Protein AF-A0A2N2HV80-F1 (afdb_monomer_lite)

Foldseek 3Di:
DDKAFAQKFKKKFWPDDFDPQFKKKKWWKWQDDPPDIRIDMFIDGHDHGDIDGRGDGRPPGMMGTAKMKIFQCGQAKTWMWIWIDHPPDIDTPDIDIAGNGWMWMAHPVGTDIGD

Structure (mmCIF, N/CA/C/O backbone):
data_AF-A0A2N2HV80-F1
#
_entry.id   AF-A0A2N2HV80-F1
#
loop_
_atom_site.group_PDB
_atom_site.id
_atom_site.type_symbol
_atom_site.label_atom_id
_atom_site.label_alt_id
_atom_site.label_comp_id
_atom_site.label_asym_id
_atom_site.label_entity_id
_atom_site.label_seq_id
_atom_site.pdbx_PDB_ins_code
_atom_site.Cartn_x
_atom_site.Cartn_y
_atom_site.Cartn_z
_atom_site.occupancy
_atom_site.B_iso_or_equiv
_atom_site.auth_seq_id
_atom_site.auth_comp_id
_atom_site.auth_asym_id
_atom_site.auth_atom_id
_atom_site.pdbx_PDB_model_num
ATOM 1 N N . MET A 1 1 ? 8.549 -7.913 -1.559 1.00 79.25 1 MET A N 1
ATOM 2 C CA . MET A 1 1 ? 9.000 -6.840 -2.464 1.00 79.25 1 MET A CA 1
ATOM 3 C C . MET A 1 1 ? 7.932 -6.461 -3.481 1.00 79.25 1 MET A C 1
ATOM 5 O O . MET A 1 1 ? 7.611 -7.271 -4.344 1.00 79.25 1 MET A O 1
ATOM 9 N N . ILE A 1 2 ? 7.392 -5.244 -3.380 1.00 95.25 2 ILE A N 1
ATOM 10 C CA . ILE A 1 2 ? 6.558 -4.619 -4.421 1.00 95.25 2 ILE A CA 1
ATOM 11 C C . ILE A 1 2 ? 7.463 -3.702 -5.254 1.00 95.25 2 ILE A C 1
ATOM 13 O O . ILE A 1 2 ? 8.275 -2.967 -4.689 1.00 95.25 2 ILE A O 1
ATOM 17 N N . VAL A 1 3 ? 7.325 -3.739 -6.579 1.00 96.00 3 VAL A N 1
ATOM 18 C CA . VAL A 1 3 ? 8.062 -2.872 -7.509 1.00 96.00 3 VAL A CA 1
ATOM 19 C C . VAL A 1 3 ? 7.055 -2.073 -8.322 1.00 96.00 3 VAL A C 1
ATOM 21 O O . VAL A 1 3 ? 6.114 -2.657 -8.850 1.00 96.00 3 VAL A O 1
ATOM 24 N N . LEU A 1 4 ? 7.259 -0.759 -8.395 1.00 97.25 4 LEU A N 1
ATOM 25 C CA . LEU A 1 4 ? 6.500 0.150 -9.249 1.00 97.25 4 LEU A CA 1
ATOM 26 C C . LEU A 1 4 ? 7.382 0.578 -10.425 1.00 97.25 4 LEU A C 1
ATOM 28 O O . LEU A 1 4 ? 8.524 0.993 -10.219 1.00 97.25 4 LEU A O 1
ATOM 32 N N . ASN A 1 5 ? 6.848 0.491 -11.634 1.00 95.31 5 ASN A N 1
ATOM 33 C CA . ASN A 1 5 ? 7.423 1.001 -12.871 1.00 95.31 5 ASN A CA 1
ATOM 34 C C . ASN A 1 5 ? 6.942 2.433 -13.143 1.00 95.31 5 ASN A C 1
ATOM 36 O O . ASN A 1 5 ? 6.094 2.983 -12.435 1.00 95.31 5 ASN A O 1
ATOM 40 N N . ALA A 1 6 ? 7.487 3.056 -14.187 1.00 92.62 6 ALA A N 1
ATOM 41 C CA . ALA A 1 6 ? 7.041 4.369 -14.635 1.00 92.62 6 ALA A CA 1
ATOM 42 C C . ALA A 1 6 ? 5.518 4.390 -14.878 1.00 92.62 6 ALA A C 1
ATOM 44 O O . ALA A 1 6 ? 5.000 3.586 -15.643 1.00 92.62 6 ALA A O 1
ATOM 45 N N . GLY A 1 7 ? 4.817 5.328 -14.235 1.00 93.62 7 GLY A N 1
ATOM 46 C CA . GLY A 1 7 ? 3.358 5.470 -14.331 1.00 93.62 7 GLY A CA 1
ATOM 47 C C . GLY A 1 7 ? 2.559 4.674 -13.295 1.00 93.62 7 GLY A C 1
ATOM 48 O O . GLY A 1 7 ? 1.392 4.997 -13.075 1.00 93.62 7 GLY A O 1
ATOM 49 N N . GLU A 1 8 ? 3.181 3.714 -12.608 1.00 97.38 8 GLU A N 1
ATOM 50 C C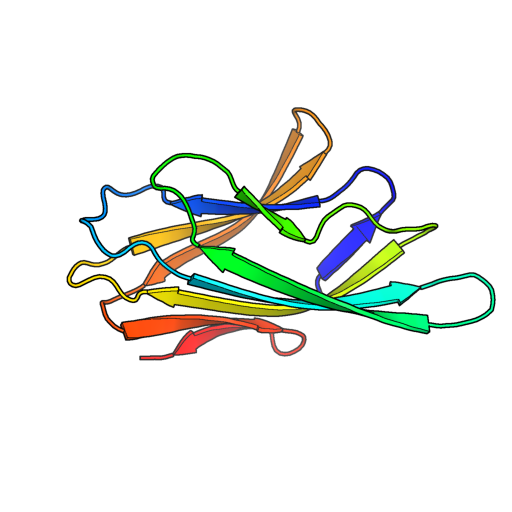A . GLU A 1 8 ? 2.535 2.936 -11.553 1.00 97.38 8 GLU A CA 1
ATOM 51 C C . GLU A 1 8 ? 2.618 3.653 -10.201 1.00 97.38 8 GLU A C 1
ATOM 53 O O . GLU A 1 8 ? 3.660 4.178 -9.805 1.00 97.38 8 GLU A O 1
ATOM 58 N N . THR A 1 9 ? 1.520 3.633 -9.456 1.00 97.94 9 THR A N 1
ATOM 59 C CA . THR A 1 9 ? 1.459 4.057 -8.056 1.00 97.94 9 THR A CA 1
ATOM 60 C C . THR A 1 9 ? 1.048 2.891 -7.169 1.00 97.94 9 THR A C 1
ATOM 62 O O . THR A 1 9 ? 0.442 1.922 -7.628 1.00 97.94 9 THR A O 1
ATOM 65 N N . LEU A 1 10 ? 1.347 2.990 -5.872 1.00 98.19 10 LEU A N 1
ATOM 66 C CA . LEU A 1 10 ? 0.698 2.148 -4.874 1.00 98.19 10 LEU A CA 1
ATOM 67 C C . LEU A 1 10 ? -0.429 2.948 -4.234 1.00 98.19 10 LEU A C 1
ATOM 69 O O . LEU A 1 10 ? -0.200 4.043 -3.711 1.00 98.19 10 LEU A O 1
ATOM 73 N N . ALA A 1 11 ? -1.632 2.393 -4.240 1.00 97.75 11 ALA A N 1
ATOM 74 C CA . ALA A 1 11 ? -2.807 3.021 -3.665 1.00 97.75 11 ALA A CA 1
ATOM 75 C C . ALA A 1 11 ? -3.490 2.114 -2.639 1.00 97.75 11 ALA A C 1
ATOM 77 O O . ALA A 1 11 ? -3.375 0.887 -2.681 1.00 97.75 11 ALA A O 1
ATOM 78 N N . ALA A 1 12 ? -4.203 2.734 -1.702 1.00 97.31 12 ALA A N 1
ATOM 79 C CA . ALA A 1 12 ? -5.028 2.052 -0.719 1.00 97.31 12 ALA A CA 1
ATOM 80 C C . ALA A 1 12 ? -6.431 2.661 -0.666 1.00 97.31 12 ALA A C 1
ATOM 82 O O . ALA A 1 12 ? -6.606 3.876 -0.744 1.00 97.31 12 ALA A O 1
ATOM 83 N N . VAL A 1 13 ? -7.436 1.805 -0.501 1.00 95.19 13 VAL A N 1
ATOM 84 C CA . VAL A 1 13 ? -8.850 2.184 -0.407 1.00 95.19 13 VAL A CA 1
ATOM 85 C C . VAL A 1 13 ? -9.531 1.374 0.687 1.00 95.19 13 VAL A C 1
ATOM 87 O O . VAL A 1 13 ? -9.200 0.202 0.895 1.00 95.19 13 VAL A O 1
ATOM 90 N N . LEU A 1 14 ? -10.487 1.983 1.390 1.00 93.94 14 LEU A N 1
ATOM 91 C CA . LEU A 1 14 ? -11.322 1.267 2.349 1.00 93.94 14 LEU A CA 1
ATOM 92 C C . LEU A 1 14 ? -12.611 0.831 1.671 1.00 93.94 14 LEU A C 1
ATOM 94 O O . LEU A 1 14 ? -13.324 1.639 1.085 1.00 93.94 14 LEU A O 1
ATOM 98 N N . THR A 1 15 ? -12.930 -0.451 1.746 1.00 85.44 15 THR A N 1
ATOM 99 C CA . THR A 1 15 ? -14.121 -1.007 1.091 1.00 85.44 15 THR A CA 1
ATOM 100 C C . THR A 1 15 ? -15.297 -1.185 2.047 1.00 85.44 15 THR A C 1
ATOM 102 O O . THR A 1 15 ? -16.406 -1.472 1.602 1.00 85.44 15 THR A O 1
ATOM 105 N N . SER A 1 16 ? -15.084 -0.967 3.348 1.00 80.94 16 SER A N 1
ATOM 106 C CA . SER A 1 16 ? -16.128 -0.946 4.373 1.00 80.94 16 SER A CA 1
ATOM 107 C C . SER A 1 16 ? -16.401 0.471 4.879 1.00 80.94 16 SER A C 1
ATOM 109 O O . SER A 1 16 ? -15.529 1.340 4.859 1.00 80.94 16 SER A O 1
ATOM 111 N N . SER A 1 17 ? -17.609 0.698 5.400 1.00 74.88 17 SER A N 1
ATOM 112 C CA . SER A 1 17 ? -17.900 1.905 6.172 1.00 74.88 17 SER A CA 1
ATOM 113 C C . SER A 1 17 ? -17.054 1.915 7.442 1.00 74.88 17 SER A C 1
ATOM 115 O O . SER A 1 17 ? -17.088 0.955 8.213 1.00 74.88 17 SER A O 1
ATOM 117 N N . ILE A 1 18 ? -16.338 3.006 7.663 1.00 82.69 18 ILE A N 1
ATOM 118 C CA . ILE A 1 18 ? -15.601 3.280 8.894 1.00 82.69 18 ILE A CA 1
ATOM 119 C C . ILE A 1 18 ? -16.220 4.492 9.600 1.00 82.69 18 ILE A C 1
ATOM 121 O O . ILE A 1 18 ? -17.100 5.148 9.036 1.00 82.69 18 ILE A O 1
ATOM 125 N N . THR A 1 19 ? -15.846 4.743 10.853 1.00 81.94 19 THR A N 1
ATOM 126 C CA . THR A 1 19 ? -16.388 5.864 11.630 1.00 81.94 19 THR A CA 1
ATOM 127 C C . THR A 1 19 ? -15.515 7.112 11.449 1.00 81.94 19 THR A C 1
ATOM 129 O O . THR A 1 19 ? -15.014 7.373 10.363 1.00 81.94 19 THR A O 1
ATOM 132 N N . THR A 1 20 ? -15.350 7.935 12.482 1.00 81.44 20 THR A N 1
ATOM 133 C CA . THR A 1 20 ? -14.603 9.201 12.419 1.00 81.44 20 THR A CA 1
ATOM 134 C C . THR A 1 20 ? -13.082 8.994 12.342 1.00 81.44 20 THR A C 1
ATOM 136 O O . THR A 1 20 ? -12.343 9.891 11.938 1.00 81.44 20 THR A O 1
ATOM 139 N N . ASN A 1 21 ? -12.587 7.824 12.749 1.00 91.00 21 ASN A N 1
ATOM 140 C CA . ASN A 1 21 ? -11.174 7.579 13.024 1.00 91.00 21 ASN A CA 1
ATOM 141 C C . ASN A 1 21 ? -10.501 6.802 11.884 1.00 91.00 21 ASN A C 1
ATOM 143 O O . ASN A 1 21 ? -10.125 5.645 12.036 1.00 91.00 21 ASN A O 1
ATOM 147 N N . GLN A 1 22 ? -10.312 7.474 10.752 1.00 92.62 22 GLN A N 1
ATOM 148 C CA . GLN A 1 22 ? -9.768 6.870 9.534 1.00 92.62 22 GLN A CA 1
ATOM 149 C C . GLN A 1 22 ? -8.398 6.177 9.725 1.00 92.62 22 GLN A C 1
ATOM 151 O O . GLN A 1 22 ? -7.502 6.793 10.304 1.00 92.62 22 GLN A O 1
ATOM 156 N N . PRO A 1 23 ? -8.173 4.961 9.190 1.00 95.75 23 PRO A N 1
ATOM 157 C CA . PRO A 1 23 ? -6.867 4.311 9.194 1.00 95.75 23 PRO A CA 1
ATOM 158 C C . PRO A 1 23 ? -5.734 5.201 8.671 1.00 95.75 23 PRO A C 1
ATOM 160 O O . PRO A 1 23 ? -5.910 5.987 7.738 1.00 95.75 23 PRO A O 1
ATOM 163 N N . GLU A 1 24 ? -4.558 5.051 9.266 1.00 97.50 24 GLU A N 1
ATOM 164 C CA . GLU A 1 24 ? -3.342 5.777 8.895 1.00 97.50 24 GLU A CA 1
ATOM 165 C C . GLU A 1 24 ? -2.370 4.856 8.175 1.00 97.50 24 GLU A C 1
ATOM 167 O O . GLU A 1 24 ? -2.394 3.644 8.385 1.00 97.50 24 GLU A O 1
ATOM 172 N N . PHE A 1 25 ? -1.507 5.432 7.344 1.00 98.44 25 PHE A N 1
ATOM 173 C CA . PHE A 1 25 ? -0.464 4.686 6.661 1.00 98.44 25 PHE A CA 1
ATOM 174 C C . PHE A 1 25 ? 0.906 5.338 6.813 1.00 98.44 25 PHE A C 1
ATOM 176 O O . PHE A 1 25 ? 1.026 6.562 6.925 1.00 98.44 25 PHE A O 1
ATOM 183 N N . SER A 1 26 ? 1.939 4.507 6.743 1.00 98.56 26 SER A N 1
ATOM 184 C CA . SER A 1 26 ? 3.305 4.918 6.444 1.00 98.56 26 SER A CA 1
ATOM 185 C C . SER A 1 26 ? 3.937 3.932 5.471 1.00 98.56 26 SER A C 1
ATOM 187 O O . SER A 1 26 ? 3.668 2.732 5.508 1.00 98.56 26 SER A O 1
ATOM 189 N N . THR A 1 27 ? 4.768 4.437 4.571 1.00 98.50 27 THR A N 1
ATOM 190 C CA . THR A 1 27 ? 5.467 3.637 3.569 1.00 98.50 27 THR A CA 1
ATOM 191 C C . THR A 1 27 ? 6.935 4.016 3.545 1.00 98.50 27 THR A C 1
ATOM 193 O O . THR A 1 27 ? 7.302 5.155 3.831 1.00 98.50 27 THR A O 1
ATOM 196 N N . HIS A 1 28 ? 7.782 3.054 3.198 1.00 98.19 28 HIS A N 1
ATOM 197 C CA . HIS A 1 28 ? 9.194 3.285 2.935 1.00 98.19 28 HIS A CA 1
ATOM 198 C C . HIS A 1 28 ? 9.565 2.627 1.616 1.00 98.19 28 HIS A C 1
ATOM 200 O O . HIS A 1 28 ? 9.191 1.483 1.340 1.00 98.19 28 HIS A O 1
ATOM 206 N N . PHE A 1 29 ? 10.310 3.353 0.797 1.00 97.44 29 PHE A N 1
ATOM 207 C CA . PHE A 1 29 ? 10.674 2.921 -0.540 1.00 97.44 29 PHE A CA 1
ATOM 208 C C . PHE A 1 29 ? 12.065 3.409 -0.916 1.00 97.44 29 PHE A C 1
ATOM 210 O O . PHE A 1 29 ? 12.648 4.258 -0.248 1.00 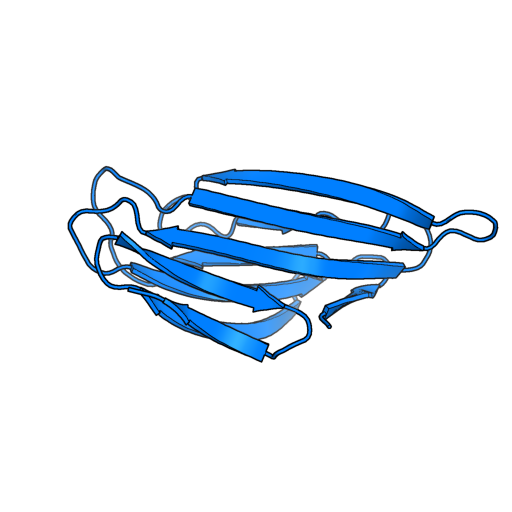97.44 29 PHE A O 1
ATOM 217 N N . ILE A 1 30 ? 12.592 2.846 -1.994 1.00 96.88 30 ILE A N 1
ATOM 218 C CA . ILE A 1 30 ? 13.833 3.274 -2.627 1.00 96.88 30 ILE A CA 1
ATOM 219 C C . ILE A 1 30 ? 13.506 3.570 -4.086 1.00 96.88 30 ILE A C 1
ATOM 221 O O . ILE A 1 30 ? 12.983 2.699 -4.786 1.00 96.88 30 ILE A O 1
ATOM 225 N N . ASP A 1 31 ? 13.778 4.793 -4.528 1.00 95.69 31 ASP A N 1
ATOM 226 C CA . ASP A 1 31 ? 13.878 5.104 -5.950 1.00 95.69 31 ASP A CA 1
ATOM 227 C C . ASP A 1 31 ? 15.228 4.615 -6.456 1.00 95.69 31 ASP A C 1
ATOM 229 O O . ASP A 1 31 ? 16.268 5.075 -5.990 1.00 95.69 31 ASP A O 1
ATOM 233 N N . VAL A 1 32 ? 15.201 3.699 -7.419 1.00 93.06 32 VAL A N 1
ATOM 234 C CA . VAL A 1 32 ? 16.418 3.201 -8.056 1.00 93.06 32 VAL A CA 1
ATOM 235 C C . VAL A 1 32 ? 16.723 4.107 -9.243 1.00 93.06 32 VAL A C 1
ATOM 237 O O . VAL A 1 32 ? 15.972 4.140 -10.229 1.00 93.06 32 VAL A O 1
ATOM 240 N N . LEU A 1 33 ? 17.798 4.887 -9.124 1.00 87.88 33 LEU A N 1
ATOM 241 C CA . LEU A 1 33 ? 18.295 5.761 -10.186 1.00 87.88 33 LEU A CA 1
ATOM 242 C C . LEU A 1 33 ? 19.472 5.091 -10.904 1.00 87.88 33 LEU A C 1
ATOM 244 O O . LEU A 1 33 ? 19.886 3.985 -10.572 1.00 87.88 33 LEU A O 1
ATOM 248 N N . ALA A 1 34 ? 20.005 5.756 -11.928 1.00 87.25 34 ALA A N 1
ATOM 249 C CA . ALA A 1 34 ? 21.132 5.222 -12.691 1.00 87.25 34 ALA A CA 1
ATOM 250 C C . ALA A 1 34 ? 22.408 5.073 -11.842 1.00 87.25 34 ALA A C 1
ATOM 252 O O . ALA A 1 34 ? 23.138 4.100 -12.012 1.00 87.25 34 ALA A O 1
ATOM 253 N N . ASP A 1 35 ? 22.646 6.027 -10.937 1.00 87.94 35 ASP A N 1
ATOM 254 C CA . ASP A 1 35 ? 23.921 6.166 -10.227 1.00 87.94 35 ASP A CA 1
ATOM 255 C C . ASP A 1 35 ? 23.784 6.172 -8.695 1.00 87.94 35 ASP A C 1
ATOM 257 O O . ASP A 1 35 ? 24.797 6.075 -8.004 1.00 87.94 35 ASP A O 1
ATOM 261 N N . ASP A 1 36 ? 22.565 6.295 -8.153 1.00 87.62 36 ASP A N 1
ATOM 262 C CA . ASP A 1 36 ? 22.327 6.298 -6.705 1.00 87.62 36 ASP A CA 1
ATOM 263 C C . ASP A 1 36 ? 20.918 5.804 -6.349 1.00 87.62 36 ASP A C 1
ATOM 265 O O . ASP A 1 36 ? 19.950 6.051 -7.071 1.00 87.62 36 ASP A O 1
ATOM 269 N N . ASP A 1 37 ? 20.801 5.133 -5.210 1.00 93.25 37 ASP A N 1
ATOM 270 C CA . ASP A 1 37 ? 19.526 4.685 -4.661 1.00 93.25 37 ASP A CA 1
ATOM 271 C C . ASP A 1 37 ? 19.015 5.742 -3.679 1.00 93.25 37 ASP A C 1
ATOM 273 O O . ASP A 1 37 ? 19.635 6.007 -2.647 1.00 93.25 37 ASP A O 1
ATOM 277 N N . LEU A 1 38 ? 17.857 6.340 -3.968 1.00 94.94 38 LEU A N 1
ATOM 278 C CA . LEU A 1 38 ? 17.287 7.402 -3.143 1.00 94.94 38 LEU A CA 1
ATOM 279 C C . LEU A 1 38 ? 16.180 6.845 -2.231 1.00 94.94 38 LEU A C 1
ATOM 281 O O . LEU A 1 38 ? 15.066 6.590 -2.701 1.00 94.94 38 LEU A O 1
ATOM 285 N N . PRO A 1 39 ? 16.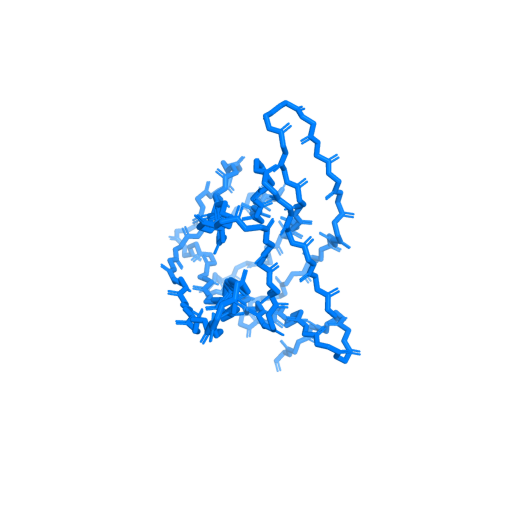432 6.659 -0.922 1.00 96.12 39 PRO A N 1
ATOM 286 C CA . PRO A 1 39 ? 15.388 6.254 0.005 1.00 96.12 39 PRO A CA 1
ATOM 287 C C . PRO A 1 39 ? 14.355 7.371 0.191 1.00 96.12 39 PRO A C 1
ATOM 289 O O . PRO A 1 39 ? 14.684 8.555 0.258 1.00 96.12 39 PRO A O 1
ATOM 292 N N . GLY A 1 40 ? 13.097 6.976 0.344 1.00 96.38 40 GLY A N 1
ATOM 293 C CA . GLY A 1 40 ? 11.975 7.866 0.592 1.00 96.38 40 GLY A CA 1
ATOM 294 C C . GLY A 1 40 ? 10.919 7.226 1.484 1.00 96.38 40 GLY A C 1
ATOM 295 O O . GLY A 1 40 ? 10.973 6.037 1.819 1.00 96.38 40 GLY A O 1
ATOM 296 N N . SER A 1 41 ? 9.963 8.044 1.911 1.00 97.81 41 SER A N 1
ATOM 297 C CA . SER A 1 41 ? 8.850 7.605 2.746 1.00 97.81 41 SER A CA 1
ATOM 298 C C . SER A 1 41 ? 7.659 8.535 2.606 1.00 97.81 41 SER A C 1
ATOM 300 O O . SER A 1 41 ? 7.848 9.751 2.649 1.00 97.81 41 SER A O 1
ATOM 302 N N . ASP A 1 42 ? 6.456 7.970 2.574 1.00 98.06 42 ASP A N 1
ATOM 303 C CA . ASP A 1 42 ? 5.204 8.720 2.640 1.00 98.06 42 ASP A CA 1
ATOM 304 C C . ASP A 1 42 ? 4.424 8.338 3.904 1.00 98.06 42 ASP A C 1
ATOM 306 O O . ASP A 1 42 ? 4.589 7.256 4.472 1.00 98.06 42 ASP A O 1
ATOM 310 N N . LYS A 1 43 ? 3.567 9.243 4.380 1.00 98.19 43 LYS A N 1
ATOM 311 C CA . LYS A 1 43 ? 2.633 8.970 5.477 1.00 98.19 43 LYS A CA 1
ATOM 312 C C . LYS A 1 43 ? 1.367 9.790 5.324 1.00 98.19 43 LYS A C 1
ATOM 314 O O . LYS A 1 43 ? 1.405 10.904 4.801 1.00 98.19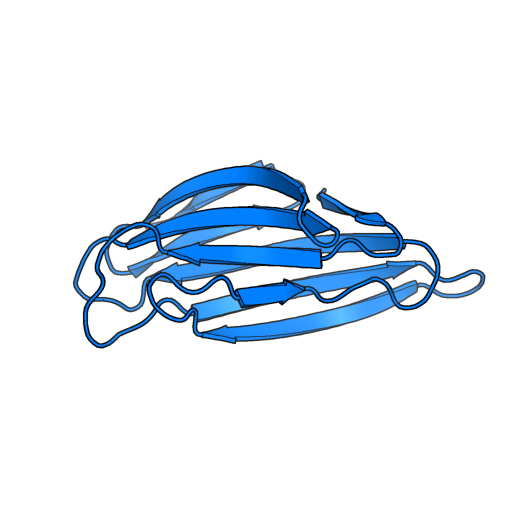 43 LYS A O 1
ATOM 319 N N . GLY A 1 44 ? 0.263 9.279 5.844 1.00 97.56 44 GLY A N 1
ATOM 320 C CA . GLY A 1 44 ? -1.003 9.987 5.769 1.00 97.56 44 GLY A CA 1
ATOM 321 C C . GLY A 1 44 ? -2.163 9.210 6.359 1.00 97.56 44 GLY A C 1
ATOM 322 O O . GLY A 1 44 ? -1.998 8.296 7.166 1.00 97.56 44 GLY A O 1
ATOM 323 N N . THR A 1 45 ? -3.360 9.609 5.954 1.00 96.69 45 THR A N 1
ATOM 324 C CA . THR A 1 45 ? -4.619 9.044 6.428 1.00 96.69 45 THR A CA 1
ATOM 325 C C . THR A 1 45 ? -5.444 8.613 5.223 1.00 96.69 45 THR A C 1
ATOM 327 O O . THR A 1 45 ? -5.532 9.346 4.238 1.00 96.69 45 THR A O 1
ATOM 330 N N . LEU A 1 46 ? -6.029 7.419 5.289 1.00 95.31 46 LEU A N 1
ATOM 331 C CA . LEU A 1 46 ? -6.960 6.940 4.271 1.00 95.31 46 LEU A CA 1
ATOM 332 C C . LEU A 1 46 ? -8.285 7.705 4.369 1.00 95.31 46 LEU A C 1
ATOM 334 O O . LEU A 1 46 ? -8.611 8.284 5.403 1.00 95.31 46 LEU A O 1
ATOM 338 N N . SER A 1 47 ? -9.069 7.738 3.293 1.00 89.06 47 SER A N 1
ATOM 339 C CA . SER A 1 47 ? -10.273 8.575 3.245 1.00 89.06 47 SER A CA 1
ATOM 340 C C . SER A 1 47 ? -11.504 7.793 2.807 1.00 89.06 47 SER A C 1
ATOM 342 O O . SER A 1 47 ? -11.955 7.888 1.664 1.00 89.06 47 SER A O 1
ATOM 344 N N . GLY A 1 48 ? -12.071 7.019 3.737 1.00 82.81 48 GLY A N 1
ATOM 345 C CA . GLY A 1 48 ? -13.288 6.247 3.498 1.00 82.81 48 GLY A CA 1
ATOM 346 C C . GLY A 1 48 ? -13.149 5.393 2.238 1.00 82.81 48 GLY A C 1
ATOM 347 O O . GLY A 1 48 ? -12.106 4.783 2.015 1.00 82.81 48 GLY A O 1
ATOM 348 N N . SER A 1 49 ? -14.168 5.415 1.377 1.00 84.69 49 SER A N 1
ATOM 349 C CA . SER A 1 49 ? -14.174 4.675 0.109 1.00 84.69 49 SER A CA 1
ATOM 350 C C . SER A 1 49 ? -13.402 5.333 -1.037 1.00 84.69 49 SER A C 1
ATOM 352 O O . SER A 1 49 ? -13.530 4.896 -2.178 1.00 84.69 49 SER A O 1
ATOM 354 N N . THR A 1 50 ? -12.644 6.398 -0.773 1.00 90.50 50 THR A N 1
ATOM 355 C CA . THR A 1 50 ? -11.824 7.058 -1.795 1.00 90.50 50 THR A CA 1
ATOM 356 C C . THR A 1 50 ? -10.464 6.379 -1.856 1.00 90.50 50 THR A C 1
ATOM 358 O O . THR A 1 50 ? -9.840 6.135 -0.823 1.00 90.50 50 THR A O 1
ATOM 361 N N . GLU A 1 51 ? -10.002 6.086 -3.067 1.00 93.00 51 GLU A N 1
ATOM 362 C CA . GLU A 1 51 ? -8.648 5.594 -3.292 1.00 93.00 51 GLU A CA 1
ATOM 363 C C . GLU A 1 51 ? -7.626 6.695 -2.990 1.00 93.00 51 GLU A C 1
ATOM 365 O O . GLU A 1 51 ? -7.761 7.833 -3.442 1.00 93.00 51 GLU A O 1
ATOM 370 N N . ILE A 1 52 ? -6.611 6.352 -2.201 1.00 96.62 52 ILE A N 1
ATOM 371 C CA . ILE A 1 52 ? -5.529 7.249 -1.807 1.00 96.62 52 ILE A CA 1
ATOM 372 C C . ILE A 1 52 ? -4.212 6.673 -2.309 1.00 96.62 52 ILE A C 1
ATOM 374 O O . ILE A 1 52 ? -3.855 5.547 -1.966 1.00 96.62 52 ILE A O 1
ATOM 378 N N . THR A 1 53 ? -3.462 7.463 -3.074 1.00 97.75 53 THR A N 1
ATOM 379 C CA . THR A 1 53 ? -2.073 7.150 -3.425 1.00 97.75 53 THR A CA 1
ATOM 380 C C . THR A 1 53 ? -1.213 7.175 -2.162 1.00 97.75 53 THR A C 1
ATOM 382 O O . THR A 1 53 ? -1.031 8.232 -1.559 1.00 97.75 53 THR A O 1
ATOM 385 N N . ILE A 1 54 ? -0.693 6.014 -1.763 1.00 98.00 54 ILE A N 1
ATOM 386 C CA . ILE A 1 54 ? 0.168 5.840 -0.580 1.00 98.00 54 ILE A CA 1
ATOM 387 C C . ILE A 1 54 ? 1.659 5.771 -0.929 1.00 98.00 54 ILE A C 1
ATOM 389 O O . ILE A 1 54 ? 2.499 5.926 -0.046 1.00 98.00 54 ILE A O 1
ATOM 393 N N . VAL A 1 55 ? 1.979 5.524 -2.203 1.00 98.06 55 VAL A N 1
ATOM 394 C CA . VAL A 1 55 ? 3.307 5.714 -2.799 1.00 98.06 55 VAL A CA 1
ATOM 395 C C . VAL A 1 55 ? 3.111 6.262 -4.208 1.00 98.06 55 VAL A C 1
ATOM 397 O O . VAL A 1 55 ? 2.422 5.646 -5.026 1.00 98.06 55 VAL A O 1
ATOM 400 N N . GLY A 1 56 ? 3.705 7.422 -4.493 1.00 97.19 56 GLY A N 1
ATOM 401 C CA . GLY A 1 56 ? 3.657 8.035 -5.824 1.00 97.19 56 GLY A CA 1
ATOM 402 C C . GLY A 1 56 ? 4.453 7.266 -6.884 1.00 97.19 56 GLY A C 1
ATOM 403 O O . GLY A 1 56 ? 5.138 6.288 -6.577 1.00 97.19 56 GLY A O 1
ATOM 404 N N . VAL A 1 57 ? 4.401 7.753 -8.126 1.00 96.06 57 VAL A N 1
ATOM 405 C CA . VAL A 1 57 ? 5.185 7.188 -9.237 1.00 96.06 57 VAL A CA 1
ATOM 406 C C . VAL A 1 57 ? 6.694 7.256 -8.953 1.00 96.06 57 VAL A C 1
ATOM 408 O O . VAL A 1 57 ? 7.130 8.169 -8.238 1.00 96.06 57 VAL A O 1
ATOM 411 N N . PRO A 1 58 ? 7.504 6.331 -9.501 1.00 95.12 58 PRO A N 1
ATOM 412 C CA . PRO A 1 58 ? 8.959 6.416 -9.418 1.00 95.12 58 PRO A CA 1
ATOM 413 C C . PRO A 1 58 ? 9.489 7.717 -10.021 1.00 95.12 58 PRO A C 1
ATOM 415 O O . PRO A 1 58 ? 8.950 8.214 -11.011 1.00 95.12 58 PRO A O 1
ATOM 418 N N . SER A 1 59 ? 10.589 8.235 -9.474 1.00 88.00 59 SER A N 1
ATOM 419 C CA . SER A 1 59 ? 11.208 9.468 -9.987 1.00 88.00 59 SER A CA 1
ATOM 420 C C . SER A 1 59 ? 11.927 9.281 -11.334 1.00 88.00 59 SER A C 1
ATOM 422 O O . SER A 1 59 ? 12.121 10.259 -12.054 1.00 88.00 59 SER A O 1
ATOM 424 N N . LEU A 1 60 ? 12.336 8.049 -11.681 1.00 80.94 60 LEU A N 1
ATOM 425 C CA . LEU A 1 60 ? 13.039 7.762 -12.938 1.00 80.94 60 LEU A CA 1
ATOM 426 C C . LEU A 1 60 ? 12.645 6.421 -13.579 1.00 80.94 60 LEU A C 1
ATOM 428 O O . LEU A 1 60 ? 11.940 6.422 -14.583 1.00 80.94 60 LEU A O 1
ATOM 432 N N . ILE A 1 61 ? 13.124 5.291 -13.040 1.00 83.56 61 ILE A N 1
ATOM 433 C CA . ILE A 1 61 ? 12.972 3.968 -13.678 1.00 83.56 61 ILE A CA 1
ATOM 434 C C . ILE A 1 61 ? 11.998 3.101 -12.890 1.00 83.56 61 ILE A C 1
ATOM 436 O O . ILE A 1 61 ? 10.947 2.717 -13.400 1.00 83.56 61 ILE A O 1
ATOM 440 N N . LEU A 1 62 ? 12.355 2.790 -11.646 1.00 94.25 62 LEU A N 1
ATOM 441 C CA . LEU A 1 62 ? 11.574 1.913 -10.792 1.00 94.25 62 LEU A CA 1
ATOM 442 C C . LEU A 1 62 ? 11.682 2.341 -9.334 1.00 94.25 62 LEU A C 1
ATOM 444 O O . LEU A 1 62 ? 12.677 2.932 -8.910 1.00 94.25 62 LEU A O 1
ATOM 448 N N . ARG A 1 63 ? 10.647 2.011 -8.569 1.00 97.06 63 ARG A N 1
ATOM 449 C CA . ARG A 1 63 ? 10.596 2.215 -7.125 1.00 97.06 63 ARG A CA 1
ATOM 450 C C . ARG A 1 63 ? 10.362 0.886 -6.435 1.00 97.06 63 ARG A C 1
ATOM 452 O O . ARG A 1 63 ? 9.388 0.190 -6.716 1.00 97.06 63 ARG A O 1
ATOM 459 N N . MET A 1 64 ? 11.244 0.549 -5.506 1.00 96.56 64 MET A N 1
ATOM 460 C CA . MET A 1 64 ? 11.115 -0.633 -4.663 1.00 96.56 64 MET A CA 1
ATOM 461 C C . MET A 1 64 ? 10.425 -0.227 -3.366 1.00 96.56 64 MET A C 1
ATOM 463 O O . MET A 1 64 ? 11.020 0.455 -2.532 1.00 96.56 64 MET A O 1
ATOM 467 N N . VAL A 1 65 ? 9.176 -0.646 -3.177 1.00 97.50 65 VAL A N 1
ATOM 468 C CA . VAL A 1 65 ? 8.472 -0.428 -1.910 1.00 97.50 65 VAL A CA 1
ATOM 469 C C . VAL A 1 65 ? 8.943 -1.493 -0.928 1.00 97.50 65 VAL A C 1
ATOM 471 O O . VAL A 1 65 ? 8.742 -2.692 -1.144 1.00 97.50 65 VAL A O 1
ATOM 474 N N . LYS A 1 66 ? 9.621 -1.045 0.131 1.00 97.38 66 LYS A N 1
ATOM 475 C CA . LYS A 1 66 ? 10.261 -1.908 1.128 1.00 97.38 66 LYS A CA 1
ATOM 476 C C . LYS A 1 66 ? 9.293 -2.278 2.236 1.00 97.38 66 LYS A C 1
ATOM 478 O O . LYS A 1 66 ? 9.251 -3.439 2.626 1.00 97.38 66 LYS A O 1
ATOM 483 N N . THR A 1 67 ? 8.521 -1.308 2.717 1.00 97.62 67 THR A N 1
ATOM 484 C CA . THR A 1 67 ? 7.508 -1.542 3.745 1.00 97.62 67 THR A CA 1
ATOM 485 C C . THR A 1 67 ? 6.287 -0.656 3.542 1.00 97.62 67 THR A C 1
ATOM 487 O O . THR A 1 67 ? 6.385 0.497 3.117 1.00 97.62 67 THR A O 1
ATOM 490 N N . VAL A 1 68 ? 5.126 -1.211 3.871 1.00 98.44 68 VAL A N 1
ATOM 491 C CA . VAL A 1 68 ? 3.845 -0.517 3.992 1.00 98.44 68 VAL A CA 1
ATOM 492 C C . VAL A 1 68 ? 3.248 -0.904 5.332 1.00 98.44 68 VAL A C 1
ATOM 494 O O . VAL A 1 68 ? 3.090 -2.091 5.612 1.00 98.44 68 VAL A O 1
ATOM 497 N N . PHE A 1 69 ? 2.883 0.094 6.124 1.00 98.38 69 PHE A N 1
ATOM 498 C CA . PHE A 1 69 ? 2.106 -0.065 7.341 1.00 98.38 69 PHE A CA 1
ATOM 499 C C . PHE A 1 69 ? 0.763 0.624 7.155 1.00 98.38 69 PHE A C 1
ATOM 501 O O . PHE A 1 69 ? 0.726 1.780 6.734 1.00 98.38 69 PHE A O 1
ATOM 508 N N . ILE A 1 70 ? -0.332 -0.063 7.477 1.00 98.19 70 ILE A N 1
ATOM 509 C CA . ILE A 1 70 ? -1.664 0.543 7.566 1.00 98.19 70 ILE A CA 1
ATOM 510 C C . ILE A 1 70 ? -2.259 0.184 8.920 1.00 98.19 70 ILE A C 1
ATOM 512 O O . ILE A 1 70 ? -2.572 -0.976 9.177 1.00 98.19 70 ILE A O 1
ATOM 516 N N . TYR A 1 71 ? -2.412 1.181 9.784 1.00 98.06 71 TYR A N 1
ATOM 517 C CA . TYR A 1 71 ? -2.919 1.023 11.140 1.00 98.06 71 TYR A CA 1
ATOM 518 C C . TYR A 1 71 ? -4.385 1.436 11.216 1.00 98.06 71 TYR A C 1
ATOM 520 O O . TYR A 1 71 ? -4.748 2.575 10.903 1.00 98.06 71 TYR A O 1
ATOM 528 N N . ASN A 1 72 ? -5.236 0.522 11.677 1.00 96.56 72 ASN A N 1
ATOM 529 C CA . ASN A 1 72 ? -6.631 0.833 11.933 1.00 96.56 72 ASN A CA 1
ATOM 530 C C . ASN A 1 72 ? -6.790 1.522 13.297 1.00 96.56 72 ASN A C 1
ATOM 532 O O . ASN A 1 72 ? -6.978 0.867 14.323 1.00 96.56 72 ASN A O 1
ATOM 536 N N . LYS A 1 73 ? -6.760 2.859 13.303 1.00 95.38 73 LYS A N 1
ATOM 537 C CA . LYS A 1 73 ? -7.040 3.662 14.504 1.00 95.38 73 LYS A CA 1
ATOM 538 C C . LYS A 1 73 ? -8.532 3.777 14.844 1.00 95.38 73 LYS A C 1
ATOM 540 O O . LYS A 1 73 ? -8.879 4.431 15.832 1.00 95.38 73 LYS A O 1
ATOM 545 N N . ASP A 1 74 ? -9.410 3.192 14.031 1.00 93.88 74 ASP A N 1
ATOM 546 C CA . ASP A 1 74 ? -10.847 3.217 14.260 1.00 93.88 74 ASP A CA 1
ATOM 547 C C . ASP A 1 74 ? -11.246 2.322 15.447 1.00 93.88 74 ASP A C 1
ATOM 549 O O . ASP A 1 74 ? -10.499 1.470 15.927 1.00 93.88 74 ASP A O 1
ATOM 553 N N . THR A 1 75 ? -12.452 2.552 15.947 1.00 93.75 75 THR A N 1
ATOM 554 C CA . THR A 1 75 ? -13.151 1.714 16.921 1.00 93.75 75 THR A CA 1
ATOM 555 C C . THR A 1 75 ? -13.914 0.557 16.268 1.00 93.75 75 THR A C 1
ATOM 557 O O . THR A 1 75 ? -14.351 -0.349 16.976 1.00 93.75 75 THR A O 1
ATOM 560 N N . VAL A 1 76 ? -14.044 0.552 14.936 1.00 93.75 76 VAL A N 1
ATOM 561 C CA . VAL A 1 76 ? -14.635 -0.545 14.150 1.00 93.75 76 VAL A CA 1
ATOM 562 C C . VAL A 1 76 ? -13.611 -1.199 13.222 1.00 93.75 76 VAL A C 1
ATOM 564 O O . VAL A 1 76 ? -12.539 -0.654 12.962 1.00 93.75 76 VAL A O 1
ATOM 567 N N . ALA A 1 77 ? -13.928 -2.394 12.724 1.00 94.38 77 ALA A N 1
ATOM 568 C CA . ALA A 1 77 ? -13.081 -3.060 11.745 1.00 94.38 77 ALA A CA 1
ATOM 569 C C . ALA A 1 77 ? -13.090 -2.311 10.400 1.00 94.38 77 ALA A C 1
ATOM 571 O O . ALA A 1 77 ? -14.142 -1.860 9.945 1.00 94.38 77 ALA A O 1
ATOM 572 N N . ALA A 1 78 ? -11.927 -2.223 9.758 1.00 94.75 78 ALA A N 1
ATOM 573 C CA . ALA A 1 78 ? -11.749 -1.593 8.455 1.00 94.75 78 ALA A CA 1
ATOM 574 C C . ALA A 1 78 ? -11.318 -2.637 7.421 1.00 94.75 78 ALA A C 1
ATOM 576 O O . ALA A 1 78 ? -10.333 -3.343 7.625 1.00 94.75 78 ALA A O 1
ATOM 577 N N . GLU A 1 79 ? -12.031 -2.742 6.304 1.00 95.75 79 GLU A N 1
ATOM 578 C CA . GLU A 1 79 ? -11.593 -3.543 5.164 1.00 95.75 79 GLU A CA 1
ATOM 579 C C . GLU A 1 79 ? -10.720 -2.685 4.244 1.00 95.75 79 GLU A C 1
ATOM 581 O O . GLU A 1 79 ? -11.197 -1.721 3.650 1.00 95.75 79 GLU A O 1
ATOM 586 N N . VAL A 1 80 ? -9.436 -3.024 4.155 1.00 96.50 80 VAL A N 1
ATOM 587 C CA . VAL A 1 80 ? -8.418 -2.306 3.386 1.00 96.50 80 VAL A CA 1
ATOM 588 C C . VAL A 1 80 ? -8.068 -3.107 2.138 1.00 96.50 80 VAL A C 1
ATOM 590 O O . VAL A 1 80 ? -7.764 -4.301 2.223 1.00 96.50 80 VAL A O 1
ATOM 593 N N . SER A 1 81 ? -8.057 -2.445 0.985 1.00 96.62 81 SER A N 1
ATOM 594 C CA . SER A 1 81 ? -7.508 -2.972 -0.263 1.00 96.62 81 SER A CA 1
ATOM 595 C C . SER A 1 81 ? -6.289 -2.154 -0.668 1.00 96.62 81 SER A C 1
ATOM 597 O O . SER A 1 81 ? -6.368 -0.930 -0.718 1.00 96.62 81 SER A O 1
ATOM 599 N N . VAL A 1 82 ? -5.181 -2.831 -0.968 1.00 97.69 82 VAL A N 1
ATOM 600 C CA . VAL A 1 82 ? -3.950 -2.228 -1.499 1.00 97.69 82 VAL A CA 1
ATOM 601 C C . VAL A 1 82 ? -3.774 -2.688 -2.938 1.00 97.69 82 VAL A C 1
ATOM 603 O O . VAL A 1 82 ? -3.849 -3.889 -3.224 1.00 97.69 82 VAL A O 1
ATOM 606 N N . VAL A 1 83 ? -3.556 -1.738 -3.842 1.00 97.50 83 VAL A N 1
ATOM 607 C CA . VAL A 1 83 ? -3.498 -1.965 -5.287 1.00 97.50 83 VAL A CA 1
ATOM 608 C C . VAL A 1 83 ? -2.289 -1.267 -5.899 1.00 97.50 83 VAL A C 1
ATOM 610 O O . VAL A 1 83 ? -1.886 -0.203 -5.435 1.00 97.50 83 VAL A O 1
ATOM 613 N N . ILE A 1 84 ? -1.734 -1.853 -6.957 1.00 97.94 84 ILE A N 1
ATOM 614 C CA . ILE A 1 84 ? -0.913 -1.110 -7.917 1.00 97.94 84 ILE A CA 1
ATOM 615 C C . ILE A 1 84 ? -1.876 -0.495 -8.930 1.00 97.94 84 ILE A C 1
ATOM 617 O O . ILE A 1 84 ? -2.713 -1.218 -9.474 1.00 97.94 84 ILE A O 1
ATOM 621 N N . ALA A 1 85 ? -1.785 0.812 -9.157 1.00 97.19 85 ALA A N 1
ATOM 622 C CA . ALA A 1 85 ? -2.645 1.541 -10.083 1.00 97.19 85 ALA A CA 1
ATOM 623 C C . ALA A 1 85 ? -1.822 2.186 -11.205 1.00 97.19 85 ALA A C 1
ATOM 625 O O . ALA A 1 85 ? -0.774 2.776 -10.957 1.00 97.19 85 ALA A O 1
ATOM 626 N N . GLU A 1 86 ? -2.326 2.098 -12.435 1.00 95.75 86 GLU A N 1
ATOM 627 C CA . GLU A 1 86 ? -1.763 2.731 -13.628 1.00 95.75 86 GLU A CA 1
ATOM 628 C C . GLU A 1 86 ? -2.911 3.332 -14.455 1.00 95.75 86 GLU A C 1
ATOM 630 O O . GLU A 1 86 ? -3.626 2.650 -15.199 1.00 95.75 86 GLU A O 1
ATOM 635 N N . GLY A 1 87 ? -3.142 4.636 -14.285 1.00 90.38 87 GLY A N 1
ATOM 636 C CA . GLY A 1 87 ? -4.252 5.335 -14.931 1.00 90.38 87 GLY A CA 1
ATOM 637 C C . GLY A 1 87 ? -5.619 4.779 -14.513 1.00 90.38 87 GLY A C 1
ATOM 638 O O . GLY A 1 87 ? -6.104 5.078 -13.429 1.00 90.38 87 GLY A O 1
ATOM 639 N N . THR A 1 88 ? -6.261 4.006 -15.396 1.00 89.50 88 THR A N 1
ATOM 640 C CA . THR A 1 88 ? -7.586 3.389 -15.142 1.00 89.50 88 THR A CA 1
ATOM 641 C C . THR A 1 88 ? -7.516 1.890 -14.851 1.00 89.50 88 THR A C 1
ATOM 643 O O . THR A 1 88 ? -8.543 1.267 -14.581 1.00 89.50 88 THR A O 1
ATOM 646 N N . THR A 1 89 ? -6.317 1.310 -14.901 1.00 94.12 89 THR A N 1
ATOM 647 C CA . THR A 1 89 ? -6.079 -0.109 -14.643 1.00 94.12 89 THR A CA 1
ATOM 648 C C . THR A 1 89 ? -5.529 -0.276 -13.233 1.00 94.12 89 THR A C 1
ATOM 650 O O . THR A 1 89 ? -4.720 0.534 -12.780 1.00 94.12 89 THR A O 1
ATOM 653 N N . SER A 1 90 ? -5.937 -1.335 -12.535 1.00 95.44 90 SER A N 1
ATOM 654 C CA . SER A 1 90 ? -5.377 -1.664 -11.227 1.00 95.44 90 SER A CA 1
ATOM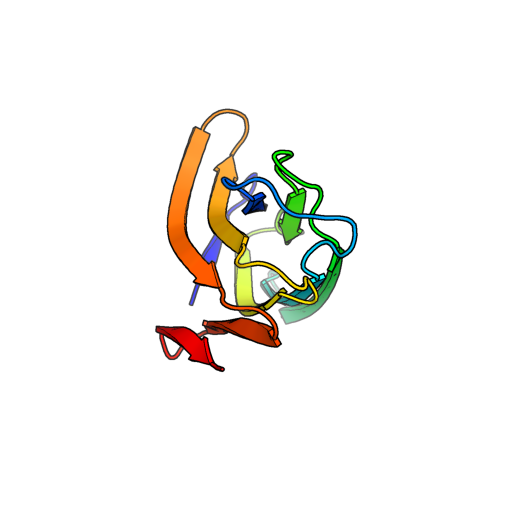 655 C C . SER A 1 90 ? -5.206 -3.166 -11.020 1.00 95.44 90 SER A C 1
ATOM 657 O O . SER A 1 90 ? -5.943 -3.990 -11.565 1.00 95.44 90 SER A O 1
ATOM 659 N N . CYS A 1 91 ? -4.207 -3.517 -10.215 1.00 95.94 91 CYS A N 1
ATOM 660 C CA . CYS A 1 91 ? -3.919 -4.873 -9.774 1.00 95.94 91 CYS A CA 1
ATOM 661 C C . CYS A 1 91 ? -3.991 -4.930 -8.247 1.00 95.94 91 CYS A C 1
ATOM 663 O O . CYS A 1 91 ? -3.260 -4.223 -7.553 1.00 95.94 91 CYS A O 1
ATOM 665 N N . THR A 1 92 ? -4.875 -5.768 -7.703 1.00 96.31 92 THR A N 1
ATOM 666 C CA . THR A 1 92 ? -4.995 -5.935 -6.251 1.00 96.31 92 THR A CA 1
ATOM 667 C C . THR A 1 92 ? -3.840 -6.761 -5.702 1.00 96.31 92 THR A C 1
ATOM 669 O O . THR A 1 92 ? -3.701 -7.937 -6.027 1.00 96.31 92 THR A O 1
A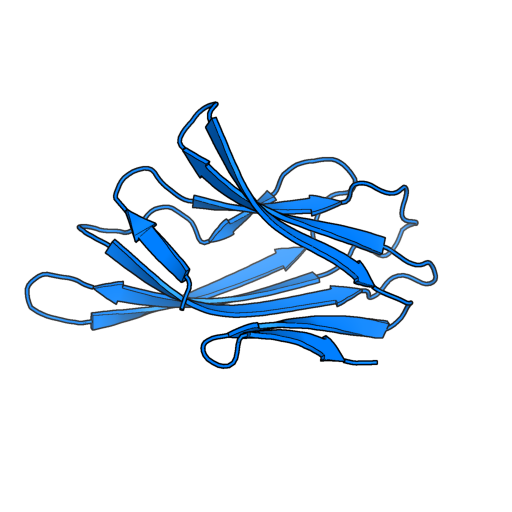TOM 672 N N . ILE A 1 93 ? -3.061 -6.159 -4.805 1.00 96.69 93 ILE A N 1
ATOM 673 C CA . ILE A 1 93 ? -1.978 -6.835 -4.085 1.00 96.69 93 ILE A CA 1
ATOM 674 C C . ILE A 1 93 ? -2.534 -7.577 -2.879 1.00 96.69 93 ILE A C 1
ATOM 676 O O . ILE A 1 93 ? -2.221 -8.745 -2.647 1.00 96.69 93 ILE A O 1
ATOM 680 N N . CYS A 1 94 ? -3.389 -6.912 -2.106 1.00 95.75 94 CYS A N 1
ATOM 681 C CA . CYS A 1 94 ? -4.059 -7.556 -0.992 1.00 95.75 94 CYS A CA 1
ATOM 682 C C . CYS A 1 94 ? -5.376 -6.881 -0.645 1.00 95.75 94 CYS A C 1
ATOM 684 O O . CYS A 1 94 ? -5.553 -5.680 -0.835 1.00 95.75 94 CYS A O 1
ATOM 686 N N . ARG A 1 95 ? -6.259 -7.673 -0.043 1.00 96.31 95 ARG A N 1
ATOM 687 C CA . ARG A 1 95 ? -7.464 -7.212 0.634 1.00 96.31 95 ARG A CA 1
ATOM 688 C C . ARG A 1 95 ? -7.516 -7.855 2.013 1.00 96.31 95 ARG A C 1
ATOM 690 O O . ARG A 1 95 ? -7.357 -9.078 2.120 1.00 96.31 95 ARG A O 1
ATOM 697 N N . ARG A 1 96 ? -7.646 -7.052 3.066 1.00 96.56 96 ARG A N 1
ATOM 698 C CA . ARG A 1 96 ? -7.609 -7.508 4.462 1.00 96.56 96 ARG A CA 1
ATOM 699 C C . ARG A 1 96 ? -8.575 -6.712 5.320 1.00 96.56 96 ARG A C 1
ATOM 701 O O . ARG A 1 96 ? -8.653 -5.496 5.209 1.00 96.56 96 ARG A O 1
ATOM 708 N N . THR A 1 97 ? -9.243 -7.409 6.228 1.00 95.81 97 THR A N 1
ATOM 709 C CA . THR A 1 97 ? -9.981 -6.774 7.318 1.00 95.81 97 THR A CA 1
ATOM 710 C C . THR A 1 97 ? -9.043 -6.575 8.497 1.00 95.81 97 THR A C 1
ATOM 712 O O . THR A 1 97 ? -8.443 -7.534 8.980 1.00 95.81 97 THR A O 1
ATOM 715 N N . LEU A 1 98 ? -8.935 -5.339 8.970 1.00 96.38 98 LEU A N 1
ATOM 716 C CA . LEU A 1 98 ? -8.179 -4.960 10.154 1.00 96.38 98 LEU A CA 1
ATOM 717 C C . LEU A 1 98 ? -9.150 -4.733 11.303 1.00 96.38 98 LEU A C 1
ATOM 719 O O . LEU A 1 98 ? -10.021 -3.866 11.224 1.00 96.38 98 LEU A O 1
ATOM 723 N N . ALA A 1 99 ? -8.999 -5.497 12.382 1.00 96.50 99 ALA A N 1
ATOM 724 C CA . ALA A 1 99 ? -9.688 -5.206 13.634 1.00 96.50 99 ALA A CA 1
ATOM 725 C C . ALA A 1 99 ? -9.282 -3.812 14.161 1.00 96.50 99 ALA A C 1
ATOM 727 O O . ALA A 1 99 ? -8.260 -3.269 13.729 1.00 96.50 99 ALA A O 1
ATOM 728 N N . PRO A 1 100 ? -10.053 -3.212 15.085 1.00 95.38 100 PRO A N 1
ATOM 729 C CA . PRO A 1 100 ? -9.603 -2.022 15.799 1.00 95.38 100 PRO A CA 1
ATOM 730 C C . PRO A 1 100 ? -8.202 -2.240 16.373 1.00 95.38 100 PRO A C 1
ATOM 732 O O . PRO A 1 100 ? -7.964 -3.250 17.033 1.00 95.38 100 PRO A O 1
ATOM 735 N N . LYS A 1 101 ? -7.301 -1.283 16.138 1.00 96.00 101 LYS A N 1
ATOM 736 C CA . LYS A 1 101 ? -5.890 -1.301 16.558 1.00 96.00 101 LYS A CA 1
ATOM 737 C C . LYS A 1 101 ? -4.996 -2.351 15.886 1.00 96.00 101 LYS A C 1
ATOM 739 O O . LYS A 1 101 ? -3.836 -2.470 16.264 1.00 96.00 101 LYS A O 1
ATOM 744 N N . ALA A 1 102 ? -5.484 -3.057 14.870 1.00 98.06 102 ALA A N 1
ATOM 745 C CA . ALA A 1 102 ? -4.634 -3.931 14.073 1.00 98.06 102 ALA A CA 1
ATOM 746 C C . ALA A 1 102 ? -3.827 -3.135 13.033 1.00 98.06 102 ALA A C 1
ATOM 748 O O . ALA A 1 102 ? -4.276 -2.096 12.535 1.00 98.06 102 ALA A O 1
ATOM 749 N N . THR A 1 103 ? -2.660 -3.662 12.671 1.00 98.38 103 THR A N 1
ATOM 750 C CA . THR A 1 103 ? -1.779 -3.116 11.633 1.00 98.38 103 THR A CA 1
ATOM 751 C C . THR A 1 103 ? -1.603 -4.126 10.507 1.00 98.38 103 THR A C 1
ATOM 753 O O . THR A 1 103 ? -1.225 -5.269 10.746 1.00 98.38 103 THR A O 1
ATOM 756 N N . LEU A 1 104 ? -1.859 -3.706 9.270 1.00 98.25 104 LEU A N 1
ATOM 757 C CA . LEU A 1 104 ? -1.404 -4.408 8.074 1.00 98.25 104 LEU A CA 1
ATOM 758 C C . LEU A 1 104 ? 0.055 -4.046 7.818 1.00 98.25 104 LEU A C 1
ATOM 760 O O . LEU A 1 104 ? 0.359 -2.866 7.643 1.00 98.25 104 LEU A O 1
ATOM 764 N N . THR A 1 105 ? 0.911 -5.053 7.717 1.00 98.19 105 THR A N 1
ATOM 765 C CA . THR A 1 105 ? 2.306 -4.907 7.305 1.00 98.19 105 THR A CA 1
ATOM 766 C C . THR A 1 105 ? 2.503 -5.620 5.973 1.00 98.19 105 THR A C 1
ATOM 768 O O . THR A 1 105 ? 2.183 -6.803 5.845 1.00 98.19 105 THR A O 1
ATOM 771 N N . ILE A 1 106 ? 3.030 -4.909 4.978 1.00 97.69 106 ILE A N 1
ATOM 772 C CA . ILE A 1 106 ? 3.499 -5.500 3.722 1.00 97.69 106 ILE A CA 1
ATOM 773 C C . ILE A 1 106 ? 4.979 -5.190 3.588 1.00 97.69 106 ILE A C 1
ATOM 775 O O . ILE A 1 106 ? 5.360 -4.022 3.552 1.00 97.69 106 ILE A O 1
ATOM 779 N N . ASP A 1 107 ? 5.804 -6.221 3.508 1.00 96.44 107 ASP A N 1
ATOM 780 C CA . ASP A 1 107 ? 7.252 -6.092 3.408 1.00 96.44 107 ASP A CA 1
ATOM 781 C C . ASP A 1 107 ? 7.850 -7.195 2.515 1.00 96.44 107 ASP A C 1
ATOM 783 O O . ASP A 1 107 ? 7.165 -7.837 1.709 1.00 96.44 107 ASP A O 1
ATOM 787 N N . ASP A 1 108 ? 9.161 -7.401 2.610 1.00 92.94 108 ASP A N 1
ATOM 788 C CA . ASP A 1 108 ? 9.844 -8.474 1.888 1.00 92.94 108 ASP A CA 1
ATOM 789 C C . ASP A 1 108 ? 9.551 -9.875 2.453 1.00 92.94 108 ASP A C 1
ATOM 791 O O . ASP A 1 108 ? 9.745 -10.856 1.736 1.00 92.94 108 ASP A O 1
ATOM 795 N N . ASN A 1 109 ? 9.017 -9.976 3.674 1.00 92.38 109 ASN A N 1
ATOM 796 C CA . ASN A 1 109 ? 8.627 -11.236 4.309 1.00 92.38 109 ASN A CA 1
ATOM 797 C C . ASN A 1 109 ? 7.182 -11.644 3.985 1.00 92.38 109 ASN A C 1
ATOM 799 O O . ASN A 1 109 ? 6.826 -12.811 4.151 1.00 92.38 109 ASN A O 1
ATOM 803 N N . GLY A 1 110 ? 6.348 -10.716 3.509 1.00 94.38 110 GLY A N 1
ATOM 804 C CA . GLY A 1 110 ? 5.016 -11.010 2.991 1.00 94.38 110 GLY A CA 1
ATOM 805 C C . GLY A 1 110 ? 3.963 -9.987 3.402 1.00 94.38 110 GLY A C 1
ATOM 806 O O . GLY A 1 110 ? 4.242 -8.801 3.541 1.00 94.38 110 GLY A O 1
ATOM 807 N N . ILE A 1 111 ? 2.722 -10.460 3.545 1.00 96.88 111 ILE A N 1
ATOM 808 C CA . ILE A 1 111 ? 1.560 -9.662 3.953 1.00 96.88 111 ILE A CA 1
ATOM 809 C C . ILE A 1 111 ? 1.062 -10.209 5.291 1.00 96.88 111 ILE A C 1
ATOM 811 O O . ILE A 1 111 ? 0.532 -11.322 5.334 1.00 96.88 111 ILE A O 1
ATOM 815 N N . ASN A 1 112 ? 1.187 -9.417 6.351 1.00 96.81 112 ASN A N 1
ATOM 816 C CA . ASN A 1 112 ? 0.864 -9.800 7.724 1.00 96.81 112 ASN A CA 1
ATOM 817 C C . ASN A 1 112 ? -0.141 -8.830 8.349 1.00 96.81 112 ASN A C 1
ATOM 819 O O . ASN A 1 112 ? -0.191 -7.657 7.988 1.00 96.81 112 ASN A O 1
ATOM 823 N N . VAL A 1 113 ? -0.958 -9.330 9.276 1.00 97.19 113 VAL A N 1
ATOM 824 C CA . VAL A 1 113 ? -1.855 -8.505 10.093 1.00 97.19 113 VAL A CA 1
ATOM 825 C C . VAL A 1 113 ? -1.528 -8.773 11.551 1.00 97.19 113 VAL A C 1
ATOM 827 O O . VAL A 1 113 ? -1.764 -9.878 12.037 1.00 97.19 113 VAL A O 1
ATOM 830 N N . ASP A 1 114 ? -1.010 -7.753 12.222 1.00 93.81 114 ASP A N 1
ATOM 831 C CA . ASP A 1 114 ? -0.641 -7.791 13.632 1.00 93.81 114 ASP A CA 1
ATOM 832 C C . ASP A 1 114 ? -1.735 -7.104 14.460 1.00 93.81 114 ASP A C 1
ATOM 834 O O . ASP A 1 114 ? -2.278 -6.079 14.042 1.00 93.81 114 ASP A O 1
ATOM 838 N N . THR A 1 115 ? -2.092 -7.682 15.608 1.00 85.62 115 THR A N 1
ATOM 839 C CA . THR A 1 115 ? -3.201 -7.229 16.476 1.00 85.62 115 THR A CA 1
ATOM 840 C C . THR A 1 115 ? -2.722 -6.637 17.785 1.00 85.62 115 THR A C 1
ATOM 842 O O . THR A 1 115 ? -1.797 -7.244 18.372 1.00 85.62 115 THR A O 1
#

pLDDT: mean 94.17, std 4.97, range [74.88, 98.56]

Sequence (115 aa):
MIVLNAGETLAAVLTSSITTNQPEFSTHFIDVLADDDLPGSDKGTLSGSTEITIVGVPSLILRMVKTVFIYNKDTVAAEVSVVIAEGTTSCTICRRTLAPKATLTIDDNGINVDT

Secondary structure (DSSP, 8-state):
-EEEETT-EEEEEE-S---SS--EEEEEEEEE-SS-EEEEEEEEE-BTTB-EEEE---SSSEEEEEEEEEE--SSS-EEEEEEEEETTEEEEEEEEEEPTT-EEEESSS-EEEE-

Radius of gyration: 13.9 Å; chains: 1; bounding box: 42×21×32 Å